Protein AF-A0A7V5PBK3-F1 (afdb_monomer_lite)

Radius of gyration: 21.67 Å; chains: 1; bounding box: 44×64×53 Å

Sequence (104 aa):
MIPPLQTTKQISGTDLHYNTLPELAPCTTQFSEHSYGYRPDMSAYKAIGQCRINCMKNSWVIDLDIKGFFDNIDHELLLKAVRYFTDKKHILLYVERWLQVPVQ

Foldseek 3Di:
DDDDDPDDPPPPVPPPCPVPPPVVPVVVVVDDPQDQPPDPPGDPVVNVVVVVVVCVVDVDDDDDDDPPVVNPDDPVVVLVVVVVVDPPPVVSVVSSVVSPDDDD

pLDDT: mean 75.04, std 20.27, range [35.03, 93.62]

Secondary structure (DSSP, 8-state):
------------S-----TT-TTTTTTTTTS-TT--TT-TT--HHHHHHHHHHHHHH-S-------TTTTTS--HHHHHHHHHHH---HHHHHHHHHHHHS---

Structure (mmCIF, N/CA/C/O backbone):
data_AF-A0A7V5PBK3-F1
#
_entry.id   AF-A0A7V5PBK3-F1
#
loop_
_atom_site.group_PDB
_atom_site.id
_atom_site.type_symbol
_atom_site.label_atom_id
_atom_site.label_alt_id
_atom_site.label_comp_id
_atom_site.label_asym_id
_atom_site.label_entity_id
_atom_site.label_seq_id
_atom_site.pdbx_PDB_ins_code
_atom_site.Cartn_x
_atom_site.Cartn_y
_atom_site.Cartn_z
_atom_site.occupancy
_atom_site.B_iso_or_equiv
_atom_site.auth_seq_id
_atom_site.auth_comp_id
_atom_site.auth_asym_id
_atom_site.auth_atom_id
_atom_site.pdbx_PDB_model_num
ATOM 1 N N . MET A 1 1 ? -5.178 51.926 -34.660 1.00 40.38 1 MET A N 1
ATOM 2 C CA . MET A 1 1 ? -4.170 51.393 -33.721 1.00 40.38 1 MET A CA 1
ATOM 3 C C . MET A 1 1 ? -4.915 50.484 -32.753 1.00 40.38 1 MET A C 1
ATOM 5 O O . MET A 1 1 ? -5.544 50.972 -31.829 1.00 40.38 1 MET A O 1
ATOM 9 N N . ILE A 1 2 ? -4.992 49.194 -33.083 1.00 37.12 2 ILE A N 1
ATOM 10 C CA . ILE A 1 2 ? -5.751 48.172 -32.346 1.00 37.12 2 ILE A CA 1
ATOM 11 C C . ILE A 1 2 ? -4.697 47.269 -31.693 1.00 37.12 2 ILE A C 1
ATOM 13 O O . ILE A 1 2 ? -3.828 46.788 -32.424 1.00 37.12 2 ILE A O 1
ATOM 17 N N . PRO A 1 3 ? -4.690 47.077 -30.364 1.00 39.00 3 PRO A N 1
ATOM 18 C CA . PRO A 1 3 ? -3.734 46.174 -29.739 1.00 39.00 3 PRO A CA 1
ATOM 19 C C . PRO A 1 3 ? -4.080 44.712 -30.082 1.00 39.00 3 PRO A C 1
ATOM 21 O O . PRO A 1 3 ? -5.257 44.383 -30.251 1.00 39.00 3 PRO A O 1
ATOM 24 N N . PRO A 1 4 ? -3.076 43.829 -30.215 1.00 36.25 4 PRO A N 1
ATOM 25 C CA . PRO A 1 4 ? -3.295 42.438 -30.591 1.00 36.25 4 PRO A CA 1
ATOM 26 C C . PRO A 1 4 ? -3.987 41.651 -29.469 1.00 36.25 4 PRO A C 1
ATOM 28 O O . PRO A 1 4 ? -3.687 41.822 -28.287 1.00 36.25 4 PRO A O 1
ATOM 31 N N . LEU A 1 5 ? -4.895 40.757 -29.869 1.00 44.19 5 LEU A N 1
ATOM 32 C CA . LEU A 1 5 ? -5.503 39.740 -29.014 1.00 44.19 5 LEU A CA 1
ATOM 33 C C . LEU A 1 5 ? -4.390 38.853 -28.444 1.00 44.19 5 LEU A C 1
ATOM 35 O O . LEU A 1 5 ? -3.696 38.165 -29.191 1.00 44.19 5 LEU A O 1
ATOM 39 N N . GLN A 1 6 ? -4.205 38.879 -27.124 1.00 43.47 6 GLN A N 1
ATOM 40 C CA . GLN A 1 6 ? -3.333 37.920 -26.459 1.00 43.47 6 GLN A CA 1
ATOM 41 C C . GLN A 1 6 ? -3.949 36.526 -26.584 1.00 43.47 6 GLN A C 1
ATOM 43 O O . GLN A 1 6 ? -5.079 36.288 -26.159 1.00 43.47 6 GLN A O 1
ATOM 48 N N . THR A 1 7 ? -3.183 35.622 -27.190 1.00 39.16 7 THR A N 1
ATOM 49 C CA . THR A 1 7 ? -3.400 34.180 -27.212 1.00 39.16 7 THR A CA 1
ATOM 50 C C . THR A 1 7 ? -3.867 33.691 -25.845 1.00 39.16 7 THR A C 1
ATOM 52 O O . THR A 1 7 ? -3.235 33.954 -24.822 1.00 39.16 7 THR A O 1
ATOM 55 N N . THR A 1 8 ? -4.986 32.973 -25.851 1.00 39.41 8 THR A N 1
ATOM 56 C CA . THR A 1 8 ? -5.550 32.245 -24.717 1.00 39.41 8 THR A CA 1
ATOM 57 C C . THR A 1 8 ? -4.446 31.555 -23.918 1.00 39.41 8 THR A C 1
ATOM 59 O O . THR A 1 8 ? -3.766 30.670 -24.443 1.00 39.41 8 THR A O 1
ATOM 62 N N . LYS A 1 9 ? -4.274 31.953 -22.649 1.00 42.31 9 LYS A N 1
ATOM 63 C CA . LYS A 1 9 ? -3.516 31.183 -21.658 1.00 42.31 9 LYS A CA 1
ATOM 64 C C . LYS A 1 9 ? -3.978 29.729 -21.752 1.00 42.31 9 LYS A C 1
ATOM 66 O O . LYS A 1 9 ? -5.139 29.437 -21.474 1.00 42.31 9 LYS A O 1
ATOM 71 N N . GLN A 1 10 ? -3.072 28.827 -22.124 1.00 37.81 10 GLN A N 1
ATOM 72 C CA . GLN A 1 10 ? -3.214 27.435 -21.730 1.00 37.81 10 GLN A CA 1
ATOM 73 C C . GLN A 1 10 ? -3.300 27.442 -20.208 1.00 37.81 10 GLN A C 1
ATOM 75 O O . GLN A 1 10 ? -2.362 27.834 -19.518 1.00 37.81 10 GLN A O 1
ATOM 80 N N . ILE A 1 11 ? -4.467 27.079 -19.699 1.00 45.06 11 ILE A N 1
ATOM 81 C CA . ILE A 1 11 ? -4.668 26.728 -18.303 1.00 45.06 11 ILE A CA 1
ATOM 82 C C . ILE A 1 11 ? -3.877 25.433 -18.104 1.00 45.06 11 ILE A C 1
ATOM 84 O O . ILE A 1 11 ? -4.366 24.339 -18.378 1.00 45.06 11 ILE A O 1
ATOM 88 N N . SER A 1 12 ? -2.602 25.558 -17.735 1.00 35.19 12 SER A N 1
ATOM 89 C CA . SER A 1 12 ? -1.839 24.439 -17.202 1.00 35.19 12 SER A CA 1
ATOM 90 C C . SER A 1 12 ? -2.544 24.020 -15.918 1.00 35.19 12 SER A C 1
ATOM 92 O O . SER A 1 12 ? -2.587 24.793 -14.964 1.00 35.19 12 SER A O 1
ATOM 94 N N . GLY A 1 13 ? -3.160 22.838 -15.925 1.00 37.22 13 GLY A N 1
ATOM 95 C CA . GLY A 1 13 ? -3.895 22.255 -14.801 1.00 37.22 13 GLY A CA 1
ATOM 96 C C . GLY A 1 13 ? -2.990 21.877 -13.627 1.00 37.22 13 GLY A C 1
ATOM 97 O O . GLY A 1 13 ? -2.901 20.708 -13.270 1.00 37.22 13 GLY A O 1
ATOM 98 N N . THR A 1 14 ? -2.305 22.859 -13.048 1.00 42.44 14 THR A N 1
ATOM 99 C CA . THR A 1 14 ? -1.401 22.718 -11.901 1.00 42.44 14 THR A CA 1
ATOM 100 C C . THR A 1 14 ? -1.886 23.488 -10.673 1.00 42.44 14 THR A C 1
ATOM 102 O O . THR A 1 14 ? -1.130 23.636 -9.723 1.00 42.44 14 THR A O 1
ATOM 105 N N . ASP A 1 15 ? -3.149 23.921 -10.646 1.00 35.03 15 ASP A N 1
ATOM 106 C CA . ASP A 1 15 ? -3.766 24.566 -9.477 1.00 35.03 15 ASP A CA 1
ATOM 107 C C . ASP A 1 15 ? -4.567 23.559 -8.639 1.00 35.03 15 ASP A C 1
ATOM 109 O O . ASP A 1 15 ? -5.702 23.792 -8.230 1.00 35.03 15 ASP A O 1
ATOM 113 N N . LEU A 1 16 ? -3.952 22.412 -8.366 1.00 41.34 16 LEU A N 1
ATOM 114 C CA . LEU A 1 16 ? -4.321 21.582 -7.229 1.00 41.34 16 LEU A CA 1
ATOM 115 C C . LEU A 1 16 ? -3.110 21.530 -6.304 1.00 41.34 16 LEU A C 1
ATOM 117 O O . LEU A 1 16 ? -2.342 20.571 -6.279 1.00 41.34 16 LEU A O 1
ATOM 121 N N . HIS A 1 17 ? -2.913 22.623 -5.568 1.00 43.03 17 HIS A N 1
ATOM 122 C CA . HIS A 1 17 ? -1.989 22.679 -4.444 1.00 43.03 17 HIS A CA 1
ATOM 123 C C . HIS A 1 17 ? -2.482 21.727 -3.336 1.00 43.03 17 HIS A C 1
ATOM 125 O O . HIS A 1 17 ? -3.080 22.154 -2.354 1.00 43.03 17 HIS A O 1
ATOM 131 N N . TYR A 1 18 ? -2.215 20.426 -3.477 1.00 44.56 18 TYR A N 1
ATOM 132 C CA . TYR A 1 18 ? -2.338 19.442 -2.392 1.00 44.56 18 TYR A CA 1
ATOM 133 C C . TYR A 1 18 ? -1.164 19.521 -1.396 1.00 44.56 18 TYR A C 1
ATOM 135 O O . TYR A 1 18 ? -1.158 18.841 -0.373 1.00 44.56 18 TYR A O 1
ATOM 143 N N . ASN A 1 19 ? -0.190 20.400 -1.653 1.00 43.41 19 ASN A N 1
ATOM 144 C CA . ASN A 1 19 ? 1.061 20.504 -0.895 1.00 43.41 19 ASN A CA 1
ATOM 145 C C . ASN A 1 19 ? 0.960 21.322 0.405 1.00 43.41 19 ASN A C 1
ATOM 147 O O . ASN A 1 19 ? 1.982 21.623 1.016 1.00 43.41 19 ASN A O 1
ATOM 151 N N . THR A 1 20 ? -0.241 21.696 0.846 1.00 43.97 20 THR A N 1
ATOM 152 C CA . THR A 1 20 ? -0.458 22.517 2.053 1.00 43.97 20 THR A CA 1
ATOM 153 C C . THR A 1 20 ? -1.300 21.832 3.128 1.00 43.97 20 THR A C 1
ATOM 155 O O . THR A 1 20 ? -1.783 22.505 4.035 1.00 43.97 20 THR A O 1
ATOM 158 N N . LEU A 1 21 ? -1.427 20.499 3.102 1.00 45.88 21 LEU A N 1
ATOM 159 C CA . LEU A 1 21 ? -1.951 19.724 4.236 1.00 45.88 21 LEU A CA 1
ATOM 160 C C . LEU A 1 21 ? -0.796 19.079 5.029 1.00 45.88 21 LEU A C 1
ATOM 162 O O . LEU A 1 21 ? -0.521 17.890 4.855 1.00 45.88 21 LEU A O 1
ATOM 166 N N . PRO A 1 22 ? -0.114 19.823 5.926 1.00 50.91 22 PRO A N 1
ATOM 167 C CA . PRO A 1 22 ? 0.965 19.285 6.759 1.00 50.91 22 PRO A CA 1
ATOM 168 C C . PRO A 1 22 ? 0.511 18.141 7.685 1.00 50.91 22 PRO A C 1
ATOM 170 O O . PRO A 1 22 ? 1.350 17.396 8.181 1.00 50.91 22 PRO A O 1
ATOM 173 N N . GLU A 1 23 ? -0.798 17.942 7.882 1.00 51.31 23 GLU A N 1
ATOM 174 C CA . GLU A 1 23 ? -1.342 16.815 8.654 1.00 51.31 23 GLU A CA 1
ATOM 175 C C . GLU A 1 23 ? -1.294 15.455 7.933 1.00 51.31 23 GLU A C 1
ATOM 177 O O . GLU A 1 23 ? -1.358 14.429 8.608 1.00 51.31 23 GLU A O 1
ATOM 182 N N . LEU A 1 24 ? -1.153 15.406 6.599 1.00 50.62 24 LEU A N 1
ATOM 183 C CA . LEU A 1 24 ? -1.046 14.141 5.840 1.00 50.62 24 LEU A CA 1
ATOM 184 C C . LEU A 1 24 ? 0.409 13.704 5.588 1.00 50.62 24 LEU A C 1
ATOM 186 O O . LEU A 1 24 ? 0.663 12.564 5.193 1.00 50.62 24 LEU A O 1
ATOM 190 N N . ALA A 1 25 ? 1.370 14.579 5.895 1.00 49.31 25 ALA A N 1
ATOM 191 C CA . ALA A 1 25 ? 2.803 14.334 5.765 1.00 49.31 25 ALA A CA 1
ATOM 192 C C . ALA A 1 25 ? 3.388 13.172 6.612 1.00 49.31 25 ALA A C 1
ATOM 194 O O . ALA A 1 25 ? 4.359 12.567 6.154 1.00 49.31 25 ALA A O 1
ATOM 195 N N . PRO A 1 26 ? 2.873 12.785 7.803 1.00 51.84 26 PRO A N 1
ATOM 196 C CA . PRO A 1 26 ? 3.547 11.762 8.610 1.00 51.84 26 PRO A CA 1
ATOM 197 C C . PRO A 1 26 ? 3.376 10.330 8.073 1.00 51.84 26 PRO A C 1
ATOM 199 O O . PRO A 1 26 ? 4.113 9.431 8.475 1.00 51.84 26 PRO A O 1
ATOM 202 N N . CYS A 1 27 ? 2.429 10.088 7.159 1.00 52.12 27 CYS A N 1
ATOM 203 C CA . CYS A 1 27 ? 2.202 8.752 6.603 1.00 52.12 27 CYS A CA 1
ATOM 204 C C . CYS A 1 27 ? 3.164 8.431 5.442 1.00 52.12 27 CYS A C 1
ATOM 206 O O . CYS A 1 27 ? 3.548 7.279 5.243 1.00 52.12 27 CYS A O 1
ATOM 208 N N . THR A 1 28 ? 3.625 9.441 4.695 1.00 55.78 28 THR A N 1
ATOM 209 C CA . THR A 1 28 ? 4.420 9.226 3.474 1.00 55.78 28 THR A CA 1
ATOM 210 C C . THR A 1 28 ? 5.823 8.675 3.719 1.00 55.78 28 THR A C 1
ATOM 212 O O . THR A 1 28 ? 6.394 8.112 2.789 1.00 55.78 28 THR A O 1
ATOM 215 N N . THR A 1 29 ? 6.364 8.807 4.935 1.00 62.88 29 THR A N 1
ATOM 216 C CA . THR A 1 29 ? 7.681 8.265 5.326 1.00 62.88 29 THR A CA 1
ATOM 217 C C . THR A 1 29 ? 7.666 6.757 5.569 1.00 62.88 29 THR A C 1
ATOM 219 O O . THR A 1 29 ? 8.720 6.132 5.566 1.00 62.88 29 THR A O 1
ATOM 222 N N . GLN A 1 30 ? 6.486 6.169 5.785 1.00 78.00 30 GLN A N 1
ATOM 223 C CA . GLN A 1 30 ? 6.341 4.754 6.138 1.00 78.00 30 GLN A CA 1
ATOM 224 C C . GLN A 1 30 ? 6.058 3.872 4.916 1.00 78.00 30 GLN A C 1
ATOM 226 O O . GLN A 1 30 ? 6.203 2.653 4.978 1.00 78.00 30 GLN A O 1
ATOM 231 N N . PHE A 1 31 ? 5.693 4.475 3.782 1.00 81.88 31 PHE A N 1
ATOM 232 C CA . PHE A 1 31 ? 5.545 3.758 2.521 1.00 81.88 31 PHE A CA 1
ATOM 233 C C . PHE A 1 31 ? 6.891 3.543 1.836 1.00 81.88 31 PHE A C 1
ATOM 235 O O . PHE A 1 31 ? 7.751 4.419 1.830 1.00 81.88 31 PHE A O 1
ATOM 242 N N . SER A 1 32 ? 7.018 2.408 1.147 1.00 85.06 32 SER A N 1
ATOM 243 C CA . SER A 1 32 ? 8.138 2.169 0.238 1.00 85.06 32 SER A CA 1
ATOM 244 C C . SER A 1 32 ? 8.211 3.238 -0.863 1.00 85.06 32 SER A C 1
ATOM 246 O O . SER A 1 32 ? 7.187 3.721 -1.365 1.00 85.06 32 SER A O 1
ATOM 248 N N . GLU A 1 33 ? 9.432 3.553 -1.292 1.00 85.94 33 GLU A N 1
ATOM 249 C CA . GLU A 1 33 ? 9.713 4.421 -2.442 1.00 85.94 33 GLU A CA 1
ATOM 250 C C . GLU A 1 33 ? 9.091 3.889 -3.744 1.00 85.94 33 GLU A C 1
ATOM 252 O O . GLU A 1 33 ? 8.748 4.666 -4.633 1.00 85.94 33 GLU A O 1
ATOM 257 N N . HIS A 1 34 ? 8.880 2.572 -3.834 1.00 87.62 34 HIS A N 1
ATOM 258 C CA . HIS A 1 34 ? 8.277 1.905 -4.991 1.00 87.62 34 HIS A CA 1
ATOM 259 C C . HIS A 1 34 ? 6.764 1.664 -4.849 1.00 87.62 34 HIS A C 1
ATOM 261 O O . HIS A 1 34 ? 6.181 0.913 -5.630 1.00 87.62 34 HIS A O 1
ATOM 267 N N . SER A 1 35 ? 6.107 2.292 -3.867 1.00 88.56 35 SER A N 1
ATOM 268 C CA . SER A 1 35 ? 4.645 2.272 -3.740 1.00 88.56 35 SER A CA 1
ATOM 269 C C . SER A 1 35 ? 4.027 3.463 -4.474 1.00 88.56 35 SER A C 1
ATOM 271 O O . SER A 1 35 ? 4.214 4.611 -4.066 1.00 88.56 35 SER A O 1
ATOM 273 N N . TYR A 1 36 ? 3.280 3.198 -5.549 1.00 89.06 36 TYR A N 1
ATOM 274 C CA . TYR A 1 36 ? 2.726 4.239 -6.429 1.00 89.06 36 TYR A CA 1
ATOM 275 C C . TYR A 1 36 ? 1.194 4.368 -6.380 1.00 89.06 36 TYR A C 1
ATOM 277 O O . TYR A 1 36 ? 0.656 5.353 -6.880 1.00 89.06 36 TYR A O 1
ATOM 285 N N . GLY A 1 37 ? 0.484 3.388 -5.816 1.00 88.00 37 GLY A N 1
ATOM 286 C CA . GLY A 1 37 ? -0.983 3.374 -5.769 1.00 88.00 37 GLY A CA 1
ATOM 287 C C . GLY A 1 37 ? -1.553 4.235 -4.641 1.00 88.00 37 GLY A C 1
ATOM 288 O O . GLY A 1 37 ? -0.946 4.325 -3.579 1.00 88.00 37 GLY A O 1
ATOM 289 N N . TYR A 1 38 ? -2.726 4.840 -4.867 1.00 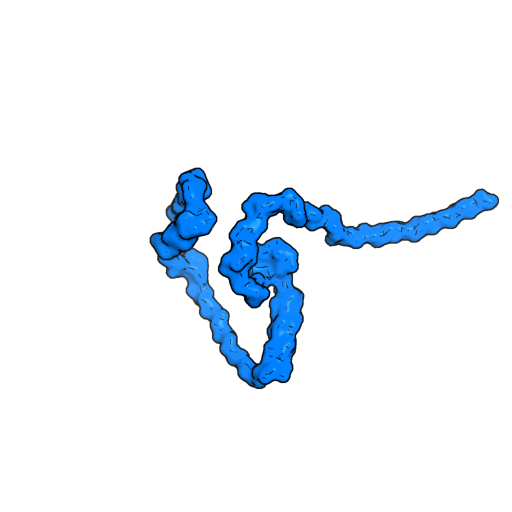84.88 38 TYR A N 1
ATOM 290 C CA . TYR A 1 38 ? -3.523 5.583 -3.869 1.00 84.88 38 TYR A CA 1
ATOM 291 C C . TYR A 1 38 ? -2.759 6.653 -3.061 1.00 84.88 38 TYR A C 1
ATOM 293 O O . TYR A 1 38 ? -3.129 6.963 -1.929 1.00 84.88 38 TYR A O 1
ATOM 301 N N . ARG A 1 39 ? -1.697 7.236 -3.631 1.00 83.06 39 ARG A N 1
ATOM 302 C CA . ARG A 1 39 ? -0.860 8.250 -2.976 1.00 83.06 39 ARG A CA 1
ATOM 303 C C . ARG A 1 39 ? -0.936 9.590 -3.709 1.00 83.06 39 ARG A C 1
ATOM 305 O O . ARG A 1 39 ? -0.926 9.594 -4.942 1.00 83.06 39 ARG A O 1
ATOM 312 N N . PRO A 1 40 ? -0.956 10.720 -2.979 1.00 79.06 40 PRO A N 1
ATOM 313 C CA . PRO A 1 40 ? -0.826 12.031 -3.599 1.00 79.06 40 PRO A CA 1
ATOM 314 C C . PRO A 1 40 ? 0.509 12.115 -4.349 1.00 79.06 40 PRO A C 1
ATOM 316 O O . PRO A 1 40 ? 1.506 11.519 -3.937 1.00 79.06 40 PRO A O 1
ATOM 319 N N . ASP A 1 41 ? 0.497 12.799 -5.490 1.00 80.81 41 ASP A N 1
ATOM 320 C CA . ASP A 1 41 ? 1.647 12.996 -6.382 1.00 80.81 41 ASP A CA 1
ATOM 321 C C . ASP A 1 41 ? 2.293 11.723 -6.962 1.00 80.81 41 ASP A C 1
ATOM 323 O O . ASP A 1 41 ? 3.306 11.814 -7.665 1.00 80.81 41 ASP A O 1
ATOM 327 N N . MET A 1 42 ? 1.717 10.538 -6.744 1.00 84.44 42 MET A N 1
ATOM 328 C CA . MET A 1 42 ? 2.133 9.289 -7.387 1.00 84.44 42 MET A CA 1
ATOM 329 C C . MET A 1 42 ? 1.105 8.855 -8.431 1.00 84.44 42 MET A C 1
ATOM 331 O O . MET A 1 42 ? -0.097 9.042 -8.269 1.00 84.44 42 MET A O 1
ATOM 335 N N . SER A 1 43 ? 1.582 8.297 -9.544 1.00 88.12 43 SER A N 1
ATOM 336 C CA . SER A 1 43 ? 0.723 7.879 -10.652 1.00 88.12 43 SER A CA 1
ATOM 337 C C . SER A 1 43 ? 1.239 6.610 -11.317 1.00 88.12 43 SER A C 1
ATOM 339 O O . SER A 1 43 ? 2.426 6.280 -11.232 1.00 88.12 43 SER A O 1
ATOM 341 N N . ALA A 1 44 ? 0.352 5.932 -12.050 1.00 90.31 44 ALA A N 1
ATOM 342 C CA . ALA A 1 44 ? 0.709 4.767 -12.858 1.00 90.31 44 ALA A CA 1
ATOM 343 C C . ALA A 1 44 ? 1.845 5.076 -13.852 1.00 90.31 44 ALA A C 1
ATOM 345 O O . ALA A 1 44 ? 2.708 4.237 -14.089 1.00 90.31 44 ALA A O 1
ATOM 346 N N . TYR A 1 45 ? 1.910 6.307 -14.371 1.00 92.25 45 TYR A N 1
ATOM 347 C CA . TYR A 1 45 ? 2.988 6.733 -15.266 1.00 92.25 45 TYR A CA 1
ATOM 348 C C . TYR A 1 45 ? 4.367 6.675 -14.590 1.00 92.25 45 TYR A C 1
ATOM 350 O O . TYR A 1 45 ? 5.330 6.187 -15.184 1.00 92.25 45 TYR A O 1
ATOM 358 N N . LYS A 1 46 ? 4.467 7.112 -13.326 1.00 90.94 46 LYS A N 1
ATOM 359 C CA . LYS A 1 46 ? 5.715 7.015 -12.549 1.00 90.94 46 LYS A CA 1
ATOM 360 C C . LYS A 1 46 ? 6.102 5.555 -12.290 1.00 90.94 46 LYS A C 1
ATOM 362 O O . LYS A 1 46 ? 7.277 5.216 -12.425 1.00 90.94 46 LYS A O 1
ATOM 367 N N . ALA A 1 47 ? 5.123 4.692 -12.005 1.00 92.12 47 ALA A N 1
ATOM 368 C CA . ALA A 1 47 ? 5.351 3.258 -11.823 1.00 92.12 47 ALA A CA 1
ATOM 369 C C . ALA A 1 47 ? 5.924 2.600 -13.093 1.00 92.12 47 ALA A C 1
ATOM 371 O O . ALA A 1 47 ? 6.916 1.875 -13.022 1.00 92.12 47 ALA A O 1
ATOM 372 N N . ILE A 1 48 ? 5.363 2.916 -14.266 1.00 92.88 48 ILE A N 1
ATOM 373 C CA . ILE A 1 48 ? 5.853 2.422 -15.564 1.00 92.88 48 ILE A CA 1
ATOM 374 C C . ILE A 1 48 ? 7.265 2.947 -15.850 1.00 92.88 48 ILE A C 1
ATOM 376 O O . ILE A 1 48 ? 8.124 2.192 -16.308 1.00 92.88 48 ILE A O 1
ATOM 380 N N . GLY A 1 49 ? 7.533 4.221 -15.547 1.00 93.62 49 GLY A N 1
ATOM 381 C CA . GLY A 1 49 ? 8.869 4.806 -15.677 1.00 93.62 49 GLY A CA 1
ATOM 382 C C . GLY A 1 49 ? 9.923 4.038 -14.873 1.00 93.62 49 GLY A C 1
ATOM 383 O O . GLY A 1 49 ? 10.982 3.706 -15.410 1.00 93.62 49 GLY A O 1
ATOM 384 N N . GLN A 1 50 ? 9.608 3.685 -13.623 1.00 92.88 50 GLN A N 1
ATOM 385 C CA . GLN A 1 50 ? 10.495 2.872 -12.787 1.00 92.88 50 GLN A CA 1
ATOM 386 C C . GLN A 1 50 ? 10.616 1.430 -13.299 1.00 92.88 50 GLN A C 1
ATOM 388 O O . GLN A 1 50 ? 11.722 0.891 -13.362 1.00 92.88 50 GLN A O 1
ATOM 393 N N . CYS A 1 51 ? 9.503 0.816 -13.708 1.00 92.31 51 CYS A N 1
ATOM 394 C CA . CYS A 1 51 ? 9.483 -0.525 -14.291 1.00 92.31 51 CYS A CA 1
ATOM 395 C C . CYS A 1 51 ? 10.424 -0.616 -15.502 1.00 92.31 51 CYS A C 1
ATOM 397 O O . CYS A 1 51 ? 11.264 -1.511 -15.561 1.00 92.31 51 CYS A O 1
ATOM 399 N N . ARG A 1 52 ? 10.391 0.378 -16.400 1.00 93.00 52 ARG A N 1
ATOM 400 C CA . ARG A 1 52 ? 11.287 0.454 -17.564 1.00 93.00 52 ARG A CA 1
ATOM 401 C C . ARG A 1 52 ? 12.765 0.431 -17.169 1.00 93.00 52 ARG A C 1
ATOM 403 O O . ARG A 1 52 ? 13.540 -0.293 -17.785 1.00 93.00 52 ARG A O 1
ATOM 410 N N . ILE A 1 53 ? 13.157 1.199 -16.151 1.00 93.62 53 ILE A N 1
ATOM 411 C CA . ILE A 1 53 ? 14.543 1.219 -15.652 1.00 93.62 53 ILE A CA 1
ATOM 412 C C . ILE A 1 53 ? 14.935 -0.156 -15.096 1.00 93.62 53 ILE A C 1
ATOM 414 O O . ILE A 1 53 ? 16.043 -0.629 -15.350 1.00 93.62 53 ILE A O 1
ATOM 418 N N . ASN A 1 54 ? 14.032 -0.811 -14.365 1.00 91.69 54 ASN A N 1
ATOM 419 C CA . ASN A 1 54 ? 14.285 -2.126 -13.778 1.00 91.69 54 ASN A CA 1
ATOM 420 C C . ASN A 1 54 ? 14.421 -3.215 -14.856 1.00 91.69 54 ASN A C 1
ATOM 422 O O . ASN A 1 54 ? 15.352 -4.014 -14.792 1.00 91.69 54 ASN A O 1
ATOM 426 N N . CYS A 1 55 ? 13.585 -3.193 -15.897 1.00 92.31 55 CYS A N 1
ATOM 427 C CA . CYS A 1 55 ? 13.681 -4.117 -17.034 1.00 92.31 55 CYS A CA 1
ATOM 428 C C . CYS A 1 55 ? 14.983 -3.963 -17.837 1.00 92.31 55 CYS A C 1
ATOM 430 O O . CYS A 1 55 ? 15.416 -4.905 -18.493 1.00 92.31 55 CYS A O 1
ATOM 432 N N . MET A 1 56 ? 15.631 -2.792 -17.797 1.00 92.81 56 MET A N 1
ATOM 433 C CA . MET A 1 56 ? 16.954 -2.613 -18.412 1.00 92.81 56 MET A CA 1
ATOM 434 C C . MET A 1 56 ? 18.085 -3.236 -17.582 1.00 92.81 56 MET A C 1
ATOM 436 O O . MET A 1 56 ? 19.151 -3.515 -18.126 1.00 92.81 56 MET A O 1
ATOM 440 N N . LYS A 1 57 ? 17.873 -3.443 -16.277 1.00 93.56 57 LYS A N 1
ATOM 441 C CA . LYS A 1 57 ? 18.853 -4.054 -15.364 1.00 93.56 57 LYS A CA 1
ATOM 442 C C . LYS A 1 57 ? 18.654 -5.561 -15.222 1.00 93.56 57 LYS A C 1
ATOM 444 O O . LYS A 1 57 ? 19.623 -6.289 -15.031 1.00 93.56 57 LYS A O 1
ATOM 449 N N . ASN A 1 58 ? 17.411 -6.023 -15.321 1.00 93.00 58 ASN A N 1
ATOM 450 C CA . ASN A 1 58 ? 17.024 -7.404 -15.078 1.00 93.00 58 ASN A CA 1
ATOM 451 C C . ASN A 1 58 ? 16.138 -7.908 -16.222 1.00 93.00 58 ASN A C 1
ATOM 453 O O . ASN A 1 58 ? 15.135 -7.289 -16.559 1.00 93.00 58 ASN A O 1
ATOM 457 N N . SER A 1 59 ? 16.481 -9.067 -16.787 1.00 91.62 59 SER A N 1
ATOM 458 C CA . SER A 1 59 ? 15.747 -9.679 -17.908 1.00 91.62 59 SER A CA 1
ATOM 459 C C . SER A 1 59 ? 14.540 -10.526 -17.491 1.00 91.62 59 SER A C 1
ATOM 461 O O . SER A 1 59 ? 13.913 -11.149 -18.342 1.00 91.62 59 SER A O 1
ATOM 463 N N . TRP A 1 60 ? 14.230 -10.591 -16.197 1.00 93.12 60 TRP A N 1
ATOM 464 C CA . TRP A 1 60 ? 13.132 -11.384 -15.652 1.00 93.12 60 TRP A CA 1
ATOM 465 C C . TRP A 1 60 ? 12.253 -10.526 -14.743 1.00 93.12 60 TRP A C 1
ATOM 467 O O . TRP A 1 60 ? 12.718 -9.558 -14.140 1.00 93.12 60 TRP A O 1
ATOM 477 N N . VAL A 1 61 ? 10.977 -10.895 -14.653 1.00 91.25 61 VAL A N 1
ATOM 478 C CA . VAL A 1 61 ? 9.971 -10.249 -13.806 1.00 91.25 61 VAL A CA 1
ATOM 479 C C . VAL A 1 61 ? 9.164 -11.327 -13.090 1.00 91.25 61 VAL A C 1
ATOM 481 O O . VAL A 1 61 ? 8.959 -12.410 -13.636 1.00 91.25 61 VAL A O 1
ATOM 484 N N . ILE A 1 62 ? 8.732 -11.036 -11.866 1.00 91.62 62 ILE A N 1
ATOM 485 C CA . ILE A 1 62 ? 7.766 -11.857 -11.138 1.00 91.62 62 ILE A CA 1
ATOM 486 C C . ILE A 1 62 ? 6.494 -11.027 -11.044 1.00 91.62 62 ILE A C 1
ATOM 488 O O . ILE A 1 62 ? 6.511 -9.944 -10.460 1.00 91.62 62 ILE A O 1
ATOM 492 N N . ASP A 1 63 ? 5.426 -11.529 -11.653 1.00 91.25 63 ASP A N 1
ATOM 493 C CA . ASP A 1 63 ? 4.099 -10.936 -11.555 1.00 91.25 63 ASP A CA 1
ATOM 494 C C . ASP A 1 63 ? 3.357 -11.574 -10.376 1.00 91.25 63 ASP A C 1
ATOM 496 O O . ASP A 1 63 ? 3.273 -12.801 -10.280 1.00 91.25 63 ASP A O 1
ATOM 500 N N . LEU A 1 64 ? 2.893 -10.745 -9.443 1.00 90.94 64 LEU A N 1
ATOM 501 C CA . LEU A 1 64 ? 2.201 -11.169 -8.228 1.00 90.94 64 LEU A CA 1
ATOM 502 C C . LEU A 1 64 ? 0.933 -10.333 -8.086 1.00 90.94 64 LEU A C 1
ATOM 504 O O . LEU A 1 64 ? 1.011 -9.115 -7.938 1.00 90.94 64 LEU A O 1
ATOM 508 N N . ASP A 1 65 ? -0.213 -11.007 -8.063 1.00 88.25 65 ASP A N 1
ATOM 509 C CA . ASP A 1 65 ? -1.512 -10.399 -7.791 1.00 88.25 65 ASP A CA 1
ATOM 510 C C . ASP A 1 65 ? -2.232 -11.152 -6.667 1.00 88.25 65 ASP A C 1
ATOM 512 O O . ASP A 1 65 ? -2.135 -12.379 -6.551 1.00 88.25 65 ASP A O 1
ATOM 516 N N . ILE A 1 66 ? -2.947 -10.413 -5.819 1.00 87.00 66 ILE A N 1
ATOM 517 C CA . ILE A 1 66 ? -3.690 -10.976 -4.688 1.00 87.00 66 ILE A CA 1
ATOM 518 C C . ILE A 1 66 ? -5.166 -11.038 -5.068 1.00 87.00 66 ILE A C 1
ATOM 520 O O . ILE A 1 66 ? -5.863 -10.023 -5.120 1.00 87.00 66 ILE A O 1
ATOM 524 N N . LYS A 1 67 ? -5.676 -12.255 -5.270 1.00 81.75 67 LYS A 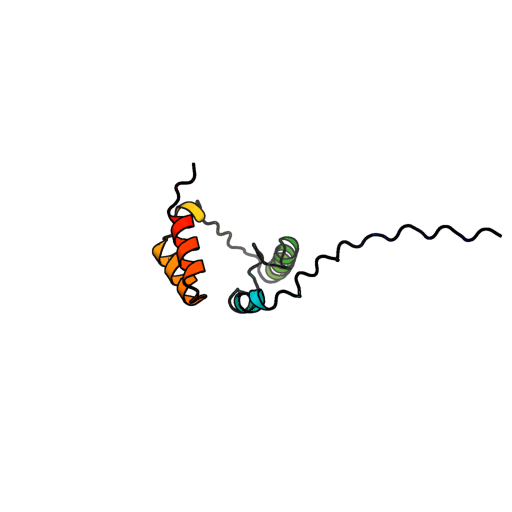N 1
ATOM 525 C CA . LYS A 1 67 ? -7.092 -12.472 -5.572 1.00 81.75 67 LYS A CA 1
ATOM 526 C C . LYS A 1 67 ? -7.966 -12.115 -4.369 1.00 81.75 67 LYS A C 1
ATOM 528 O O . LYS A 1 67 ? -7.798 -12.680 -3.293 1.00 81.75 67 LYS A O 1
ATOM 533 N N . GLY A 1 68 ? -8.941 -11.230 -4.580 1.00 79.50 68 GLY A N 1
ATOM 534 C CA . GLY A 1 68 ? -9.897 -10.845 -3.539 1.00 79.50 68 GLY A CA 1
ATOM 535 C C . GLY A 1 68 ? -9.212 -10.182 -2.348 1.00 79.50 68 GLY A C 1
ATOM 536 O O . GLY A 1 68 ? -9.511 -10.535 -1.209 1.00 79.50 68 GLY A O 1
ATOM 537 N N . PHE A 1 69 ? -8.262 -9.272 -2.612 1.00 80.25 69 PHE A N 1
ATOM 538 C CA . PHE A 1 69 ? -7.519 -8.550 -1.576 1.00 80.25 69 PHE A CA 1
ATOM 539 C C . PHE A 1 69 ? -8.457 -7.974 -0.513 1.00 80.25 69 PHE A C 1
ATOM 541 O O . PHE A 1 69 ? -8.271 -8.250 0.659 1.00 80.25 69 PHE A O 1
ATOM 548 N N . PHE A 1 70 ? -9.509 -7.255 -0.907 1.00 76.44 70 PHE A N 1
ATOM 549 C CA . PHE A 1 70 ? -10.419 -6.625 0.052 1.00 76.44 70 PHE A CA 1
ATOM 550 C C . PHE A 1 70 ? -11.342 -7.607 0.787 1.00 76.44 70 PHE A C 1
ATOM 552 O O . PHE A 1 70 ? -11.713 -7.328 1.921 1.00 76.44 70 PHE A O 1
ATOM 559 N N . ASP A 1 71 ? -11.658 -8.759 0.191 1.00 79.44 71 ASP A N 1
ATOM 560 C CA . ASP A 1 71 ? -12.587 -9.736 0.777 1.00 79.44 71 ASP A CA 1
ATOM 561 C C . ASP A 1 71 ? -11.911 -10.672 1.793 1.00 79.44 71 ASP A C 1
ATOM 563 O O . ASP A 1 71 ? -12.573 -11.207 2.678 1.00 79.44 71 ASP A O 1
ATOM 567 N N . ASN A 1 72 ? -10.597 -10.901 1.659 1.00 82.81 72 ASN A N 1
ATOM 568 C CA . ASN A 1 72 ? -9.850 -11.896 2.445 1.00 82.81 72 ASN A CA 1
ATOM 569 C C . ASN A 1 72 ? -8.871 -11.283 3.460 1.00 82.81 72 ASN A C 1
ATOM 571 O O . ASN A 1 72 ? -8.050 -12.004 4.032 1.00 82.81 72 ASN A O 1
ATOM 575 N N . ILE A 1 73 ? -8.904 -9.967 3.678 1.00 84.94 73 ILE A N 1
ATOM 576 C CA . ILE A 1 73 ? -8.061 -9.337 4.699 1.00 84.94 73 ILE A CA 1
ATOM 577 C C . ILE A 1 73 ? -8.566 -9.720 6.089 1.00 84.94 73 ILE A C 1
ATOM 579 O O . ILE A 1 73 ? -9.730 -9.529 6.423 1.00 84.94 73 ILE A O 1
ATOM 583 N N . ASP A 1 74 ? -7.655 -10.197 6.936 1.00 87.25 74 ASP A N 1
ATOM 584 C CA . ASP A 1 74 ? -7.924 -10.356 8.360 1.00 87.25 74 ASP A CA 1
ATOM 585 C C . ASP A 1 74 ? -8.107 -8.971 9.007 1.00 87.25 74 ASP A C 1
ATOM 587 O O . ASP A 1 74 ? -7.166 -8.171 9.114 1.00 87.25 74 ASP A O 1
ATOM 591 N N . HIS A 1 75 ? -9.338 -8.687 9.437 1.00 87.12 75 HIS A N 1
ATOM 592 C CA . HIS A 1 75 ? -9.712 -7.416 10.052 1.00 87.12 75 HIS A CA 1
ATOM 593 C C . HIS A 1 75 ? -8.916 -7.133 11.337 1.00 87.12 75 HIS A C 1
ATOM 595 O O . HIS A 1 75 ? -8.614 -5.971 11.616 1.00 87.12 75 HIS A O 1
ATOM 601 N N . GLU A 1 76 ? -8.505 -8.160 12.089 1.00 87.69 76 GLU A N 1
ATOM 602 C CA . GLU A 1 76 ? -7.697 -7.993 13.303 1.00 87.69 76 GLU A CA 1
ATOM 603 C C . GLU A 1 76 ? -6.285 -7.511 12.967 1.00 87.69 76 GLU A C 1
ATOM 605 O O . GLU A 1 76 ? -5.741 -6.626 13.637 1.00 87.69 76 GLU A O 1
ATOM 610 N N . LEU A 1 77 ? -5.678 -8.060 11.910 1.00 89.88 77 LEU A N 1
ATOM 611 C CA . LEU A 1 77 ? -4.359 -7.622 11.447 1.00 89.88 77 LEU A CA 1
ATOM 612 C C . LEU A 1 77 ? -4.410 -6.203 10.878 1.00 89.88 77 LEU A C 1
ATOM 614 O O . LEU A 1 77 ? -3.529 -5.392 11.181 1.00 89.88 77 LEU A O 1
ATOM 618 N N . LEU A 1 78 ? -5.459 -5.877 10.121 1.00 88.94 78 LEU A N 1
ATOM 619 C CA . LEU A 1 78 ? -5.663 -4.530 9.594 1.00 88.94 78 LEU A CA 1
ATOM 620 C C . LEU A 1 78 ? -5.823 -3.506 10.726 1.00 88.94 78 LEU A C 1
ATOM 622 O O . LEU A 1 78 ? -5.138 -2.482 10.737 1.00 88.94 78 LEU A O 1
ATOM 626 N N . LEU A 1 79 ? -6.665 -3.795 11.721 1.00 89.25 79 LEU A N 1
ATOM 627 C CA . LEU A 1 79 ? -6.862 -2.915 12.874 1.00 89.25 79 LEU A CA 1
ATOM 628 C C . LEU A 1 79 ? -5.589 -2.763 13.715 1.00 89.25 79 LEU A C 1
ATOM 630 O O . LEU A 1 79 ? -5.302 -1.657 14.178 1.00 89.25 79 LEU A O 1
ATOM 634 N N . LYS A 1 80 ? -4.796 -3.828 13.886 1.00 90.12 80 LYS A N 1
ATOM 635 C CA . LYS A 1 80 ? -3.478 -3.747 14.542 1.00 90.12 80 LYS A CA 1
ATOM 636 C C . LYS A 1 80 ? -2.535 -2.804 13.800 1.00 90.12 80 LYS A C 1
ATOM 638 O O . LYS A 1 80 ? -1.885 -1.985 14.447 1.00 90.12 80 LYS A O 1
ATOM 643 N N . ALA A 1 81 ? -2.497 -2.880 12.470 1.00 89.06 81 ALA A N 1
ATOM 644 C CA . ALA A 1 81 ? -1.696 -1.969 11.663 1.00 89.06 81 ALA A CA 1
ATOM 645 C C . ALA A 1 81 ? -2.170 -0.519 11.842 1.00 89.06 81 ALA A C 1
ATOM 647 O O . ALA A 1 81 ? -1.367 0.339 12.188 1.00 89.06 81 ALA A O 1
ATOM 648 N N . VAL A 1 82 ? -3.470 -0.233 11.718 1.00 88.38 82 VAL A N 1
ATOM 649 C CA . VAL A 1 82 ? -3.994 1.141 11.875 1.00 88.38 82 VAL A CA 1
ATOM 650 C C . VAL A 1 82 ? -3.698 1.713 13.269 1.00 88.38 82 VAL A C 1
ATOM 652 O O . VAL A 1 82 ? -3.314 2.878 13.377 1.00 8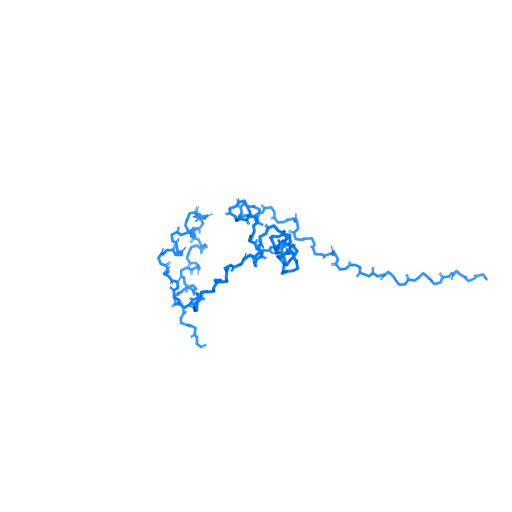8.38 82 VAL A O 1
ATOM 655 N N . ARG A 1 83 ? -3.801 0.896 14.326 1.00 88.94 83 ARG A N 1
ATOM 656 C CA . ARG A 1 83 ? -3.444 1.294 15.702 1.00 88.94 83 ARG A CA 1
ATOM 657 C C . ARG A 1 83 ? -1.969 1.659 15.854 1.00 88.94 83 ARG A C 1
ATOM 659 O O . ARG A 1 83 ? -1.660 2.520 16.664 1.00 88.94 83 ARG A O 1
ATOM 666 N N . TYR A 1 84 ? -1.074 1.046 15.081 1.00 87.69 84 TYR A N 1
ATOM 667 C CA . TYR A 1 84 ? 0.345 1.410 15.088 1.00 87.69 84 TYR A CA 1
ATOM 668 C C . TYR A 1 84 ? 0.587 2.819 14.519 1.00 87.69 84 TYR A C 1
ATOM 670 O O . TYR A 1 84 ? 1.449 3.544 15.005 1.00 87.69 84 TYR A O 1
ATOM 678 N N . PHE A 1 85 ? -0.192 3.229 13.511 1.00 83.56 85 PHE A N 1
ATOM 679 C CA . PHE A 1 85 ? -0.025 4.525 12.841 1.00 83.56 85 PHE A CA 1
ATOM 680 C C . PHE A 1 85 ? -0.835 5.669 13.474 1.00 83.56 85 PHE A C 1
ATOM 682 O O 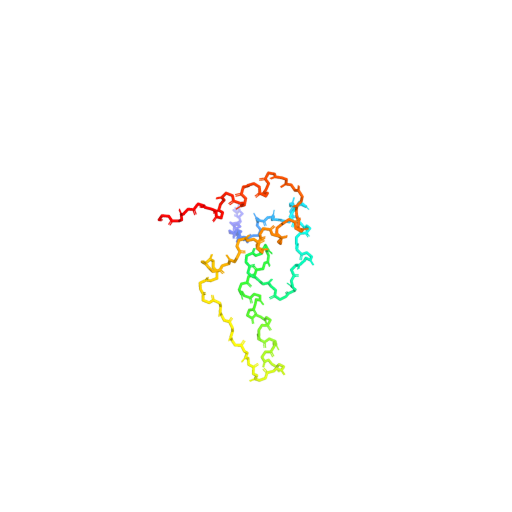. PHE A 1 85 ? -0.601 6.838 13.158 1.00 83.56 85 PHE A O 1
ATOM 689 N N . THR A 1 86 ? -1.841 5.377 14.302 1.00 83.12 86 THR A N 1
ATOM 690 C CA . THR A 1 86 ? -2.742 6.396 14.854 1.00 83.12 86 THR A CA 1
ATOM 691 C C . THR A 1 86 ? -3.344 5.985 16.196 1.00 83.12 86 THR A C 1
ATOM 693 O O . THR A 1 86 ? -4.038 4.978 16.303 1.00 83.12 86 THR A O 1
ATOM 696 N N . ASP A 1 87 ? -3.206 6.874 17.185 1.00 85.44 87 ASP A N 1
ATOM 697 C CA . ASP A 1 87 ? -3.824 6.748 18.517 1.00 85.44 87 ASP A CA 1
ATOM 698 C C . ASP A 1 87 ? -5.197 7.445 18.627 1.00 85.44 87 ASP A C 1
ATOM 700 O O . ASP A 1 87 ? -5.858 7.437 19.673 1.00 85.44 87 ASP A O 1
ATOM 704 N N . LYS A 1 88 ? -5.659 8.090 17.548 1.00 88.44 88 LYS A N 1
ATOM 705 C CA . LYS A 1 88 ? -6.930 8.826 17.524 1.00 88.44 88 LYS A CA 1
ATOM 706 C C . LYS A 1 88 ? -8.108 7.847 17.593 1.00 88.44 88 LYS A C 1
ATOM 708 O O . LYS A 1 88 ? -8.513 7.257 16.593 1.00 88.44 88 LYS A O 1
ATOM 713 N N . LYS A 1 89 ? -8.723 7.748 18.777 1.00 88.38 89 LYS A N 1
ATOM 714 C CA . LYS A 1 89 ? -9.856 6.843 19.068 1.00 88.38 89 LYS A CA 1
ATOM 715 C C . LYS A 1 89 ? -11.025 6.951 18.082 1.00 88.38 89 LYS A C 1
ATOM 717 O O . LYS A 1 89 ? -11.627 5.939 17.751 1.00 88.38 89 LYS A O 1
ATOM 722 N N . HIS A 1 90 ? -11.345 8.158 17.608 1.00 90.31 90 HIS A N 1
ATOM 723 C CA . HIS A 1 90 ? -12.446 8.357 16.661 1.00 90.31 90 HIS A CA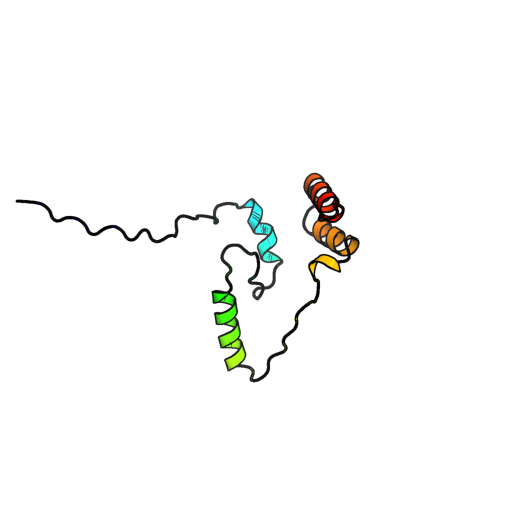 1
ATOM 724 C C . HIS A 1 90 ? -12.152 7.734 15.291 1.00 90.31 90 HIS A C 1
ATOM 726 O O . HIS A 1 90 ? -13.050 7.146 14.703 1.00 90.31 90 HIS A O 1
ATOM 732 N N . ILE A 1 91 ? -10.904 7.797 14.810 1.00 88.12 91 ILE A N 1
ATOM 733 C CA . ILE A 1 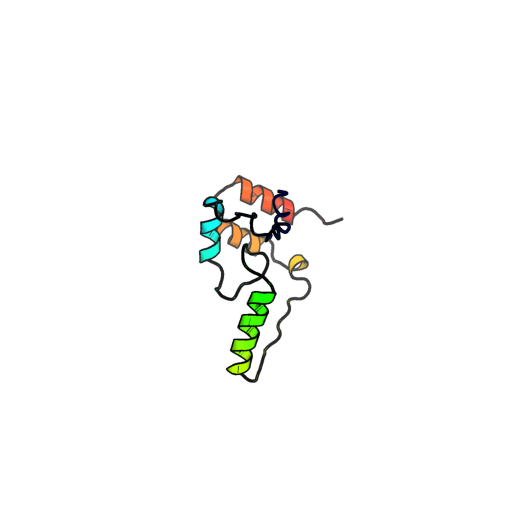91 ? -10.507 7.175 13.538 1.00 88.12 91 ILE A CA 1
ATOM 734 C C . ILE A 1 91 ? -10.635 5.657 13.652 1.00 88.12 91 ILE A C 1
ATOM 736 O O . ILE A 1 91 ? -11.289 5.042 12.818 1.00 88.12 91 ILE A O 1
ATOM 740 N N . LEU A 1 92 ? -10.094 5.069 14.724 1.00 89.00 92 LEU A N 1
ATOM 741 C CA . LEU A 1 92 ? -10.181 3.626 14.966 1.00 89.00 92 LEU A CA 1
ATOM 742 C C . LEU A 1 92 ? -11.632 3.131 15.017 1.00 89.00 92 LEU A C 1
ATOM 744 O O . LEU A 1 92 ? -11.953 2.132 14.382 1.00 89.00 92 LEU A O 1
ATOM 748 N N . LEU A 1 93 ? -12.512 3.868 15.703 1.00 90.12 93 LEU A N 1
ATOM 749 C CA . LEU A 1 93 ? -13.939 3.549 15.774 1.00 90.12 93 LEU A CA 1
ATOM 750 C C . LEU A 1 93 ? -14.606 3.554 14.390 1.00 90.12 93 LEU A C 1
ATOM 752 O O . LEU A 1 93 ? -15.407 2.670 14.090 1.00 90.12 93 LEU A O 1
ATOM 756 N N . TYR A 1 94 ? -14.314 4.557 13.556 1.00 91.56 94 TYR A N 1
ATOM 757 C CA . TYR A 1 94 ? -14.891 4.629 12.213 1.00 91.56 94 TYR A CA 1
ATOM 758 C C . TYR A 1 94 ? -14.359 3.521 11.308 1.00 91.56 94 TYR A C 1
ATOM 760 O O . TYR A 1 94 ? -15.157 2.886 10.626 1.00 91.56 94 TYR A O 1
ATOM 768 N N . VAL A 1 95 ? -13.055 3.243 11.343 1.00 90.12 95 VAL A N 1
ATOM 769 C CA . VAL A 1 95 ? -12.451 2.156 10.558 1.00 90.12 95 VAL A CA 1
ATOM 770 C C . VAL A 1 95 ? -13.068 0.808 10.934 1.00 90.12 95 VAL A C 1
ATOM 772 O O . VAL A 1 95 ? -13.493 0.070 10.052 1.00 90.12 95 VAL A O 1
ATOM 775 N N . GLU A 1 96 ? -13.197 0.511 12.228 1.00 89.62 96 GLU A N 1
ATOM 776 C CA . GLU A 1 96 ? -13.806 -0.736 12.706 1.00 89.62 96 GLU A CA 1
ATOM 777 C C . GLU A 1 96 ? -15.254 -0.896 12.222 1.00 89.62 96 GLU A C 1
ATOM 779 O O . GLU A 1 96 ? -15.627 -1.952 11.715 1.00 89.62 96 GLU A O 1
ATOM 784 N N . ARG A 1 97 ? -16.060 0.170 12.300 1.00 90.06 97 ARG A N 1
ATOM 785 C CA . ARG A 1 97 ? -17.444 0.142 11.805 1.00 90.06 97 ARG A CA 1
ATOM 786 C C . ARG A 1 97 ? -17.515 -0.078 10.300 1.00 90.06 97 ARG A C 1
ATOM 788 O O . ARG A 1 97 ? -18.346 -0.857 9.853 1.00 90.06 97 ARG A O 1
ATOM 795 N N . TRP A 1 98 ? -16.662 0.590 9.528 1.00 88.56 98 TRP A N 1
ATOM 796 C CA . TRP A 1 98 ? -16.644 0.446 8.070 1.00 88.56 98 TRP A CA 1
ATOM 797 C C . TRP A 1 98 ? -16.246 -0.965 7.627 1.00 88.56 98 TRP A C 1
ATOM 799 O O . TRP A 1 98 ? -16.765 -1.437 6.624 1.00 88.56 98 TRP A O 1
ATOM 809 N N . LEU A 1 99 ? -15.394 -1.654 8.391 1.00 86.19 99 LEU A N 1
ATOM 810 C CA . LEU A 1 99 ? -15.025 -3.048 8.123 1.00 86.19 99 LEU A CA 1
ATOM 811 C C . LEU A 1 99 ? -16.130 -4.055 8.482 1.00 86.19 99 LEU A C 1
ATOM 813 O O . LEU A 1 99 ? -16.158 -5.150 7.933 1.00 86.19 99 LEU A O 1
ATOM 817 N N . GLN A 1 100 ? -17.027 -3.720 9.414 1.00 84.50 100 GLN A N 1
ATOM 818 C CA . GLN A 1 100 ? -18.105 -4.617 9.858 1.00 84.50 100 GLN A CA 1
ATOM 819 C C . GLN A 1 100 ? -19.384 -4.510 9.019 1.00 84.50 100 GLN A C 1
ATOM 821 O O . GLN A 1 100 ? -20.234 -5.399 9.085 1.00 84.50 100 GLN A O 1
ATOM 826 N N . VAL A 1 101 ? -19.563 -3.419 8.271 1.00 85.69 101 VAL A N 1
ATOM 827 C CA . VAL A 1 101 ? -20.775 -3.211 7.472 1.00 85.69 101 VAL A CA 1
ATOM 828 C C . VAL A 1 101 ? -20.785 -4.186 6.289 1.00 85.69 101 VAL A C 1
ATOM 830 O O . VAL A 1 101 ? -19.839 -4.184 5.502 1.00 85.69 101 VAL A O 1
ATOM 833 N N . PRO A 1 102 ? -21.846 -5.000 6.117 1.00 73.44 102 PRO A N 1
ATOM 834 C CA . PRO A 1 102 ? -21.978 -5.833 4.933 1.00 73.44 102 PRO A CA 1
ATOM 835 C C . PRO A 1 102 ? -22.162 -4.936 3.707 1.00 73.44 102 PRO A C 1
ATOM 837 O O . PRO A 1 102 ? -23.045 -4.076 3.682 1.00 73.44 102 PRO A O 1
ATOM 840 N N . VAL A 1 103 ? -21.327 -5.142 2.691 1.00 71.25 103 VAL A N 1
ATOM 841 C CA . VAL A 1 103 ? -21.506 -4.505 1.384 1.00 71.25 103 VAL A CA 1
ATOM 842 C C . VAL A 1 103 ? -22.741 -5.144 0.740 1.00 71.25 103 VAL A C 1
ATOM 844 O O . VAL A 1 103 ? -22.758 -6.357 0.532 1.00 71.25 103 VAL A O 1
ATOM 847 N N . GLN A 1 104 ? -23.798 -4.352 0.531 1.00 49.75 104 GLN A N 1
ATOM 848 C CA . GLN A 1 104 ? -25.041 -4.783 -0.126 1.00 49.75 104 GLN A CA 1
ATOM 849 C C . GLN A 1 104 ? -24.924 -4.758 -1.647 1.00 49.75 104 GLN A C 1
ATOM 851 O O . GLN A 1 104 ? -24.270 -3.825 -2.168 1.00 49.75 104 GLN A O 1
#